Protein AF-A0A934GNH7-F1 (afdb_monomer_lite)

Structure (mmCIF, N/CA/C/O backbone):
data_AF-A0A934GNH7-F1
#
_entry.id   AF-A0A934GNH7-F1
#
loop_
_atom_site.group_PDB
_atom_site.id
_atom_site.type_symbol
_atom_site.label_atom_id
_atom_site.label_alt_id
_atom_site.label_comp_id
_atom_site.label_asym_id
_atom_site.label_entity_id
_atom_site.label_seq_id
_atom_site.pdbx_PDB_ins_code
_atom_site.Cartn_x
_atom_site.Cartn_y
_atom_site.Cartn_z
_atom_site.occupancy
_atom_site.B_iso_or_equiv
_atom_site.auth_seq_id
_atom_site.auth_comp_id
_atom_site.auth_asym_id
_atom_site.auth_atom_id
_atom_site.pdbx_PDB_model_num
ATOM 1 N N . MET A 1 1 ? -23.935 3.269 -16.992 1.00 74.44 1 MET A N 1
ATOM 2 C CA . MET A 1 1 ? -23.123 4.503 -17.140 1.00 74.44 1 MET A CA 1
ATOM 3 C C . MET A 1 1 ? -21.890 4.529 -16.221 1.00 74.44 1 MET A C 1
ATOM 5 O O . MET A 1 1 ? -20.791 4.665 -16.737 1.00 74.44 1 MET A O 1
ATOM 9 N N . ARG A 1 2 ? -22.013 4.337 -14.889 1.00 88.44 2 ARG A N 1
ATOM 10 C CA . ARG A 1 2 ? -20.858 4.361 -13.948 1.00 88.44 2 ARG A CA 1
ATOM 11 C C . ARG A 1 2 ? -19.742 3.362 -14.282 1.00 88.44 2 ARG A C 1
ATOM 13 O O . ARG A 1 2 ? -18.576 3.725 -14.191 1.00 88.44 2 ARG A O 1
ATOM 20 N N . ILE A 1 3 ? -20.096 2.145 -14.710 1.00 94.88 3 ILE A N 1
ATOM 21 C CA . ILE A 1 3 ? -19.107 1.124 -15.094 1.00 94.88 3 ILE A CA 1
ATOM 22 C C . ILE A 1 3 ? -18.313 1.544 -16.337 1.00 94.88 3 ILE A C 1
ATOM 24 O O . ILE A 1 3 ? -17.101 1.398 -16.360 1.00 94.88 3 ILE A O 1
ATOM 28 N N . VAL A 1 4 ? -18.982 2.142 -17.331 1.00 95.31 4 VAL A N 1
ATOM 29 C CA . VAL A 1 4 ? -18.355 2.603 -18.580 1.00 95.31 4 VAL A CA 1
ATOM 30 C C . VAL A 1 4 ? -17.364 3.727 -18.287 1.00 95.31 4 VAL A C 1
ATOM 32 O O . VAL A 1 4 ? -16.241 3.695 -18.771 1.00 95.31 4 VAL A O 1
ATOM 35 N N . ILE A 1 5 ? -17.741 4.677 -17.426 1.00 95.19 5 ILE A N 1
ATOM 36 C CA . ILE A 1 5 ? -16.854 5.767 -16.990 1.00 95.19 5 ILE A CA 1
ATOM 37 C C . ILE A 1 5 ? -15.650 5.221 -16.211 1.00 95.19 5 ILE A C 1
ATOM 39 O O . ILE A 1 5 ? -14.533 5.701 -16.387 1.00 95.19 5 ILE A O 1
ATOM 43 N N . TRP A 1 6 ? -15.853 4.221 -15.350 1.00 96.19 6 TRP A N 1
ATOM 44 C CA . TRP A 1 6 ? -14.760 3.602 -14.601 1.00 96.19 6 TRP A CA 1
ATOM 45 C C . TRP A 1 6 ? -13.800 2.830 -15.516 1.00 96.19 6 TRP A C 1
ATOM 47 O O . TRP A 1 6 ? -12.591 3.006 -15.393 1.00 96.19 6 TRP A O 1
ATOM 57 N N . LEU A 1 7 ? -14.325 2.065 -16.480 1.00 96.44 7 LEU A N 1
ATOM 58 C CA . LEU A 1 7 ? -13.524 1.379 -17.497 1.00 96.44 7 LEU A CA 1
ATOM 59 C C . LEU A 1 7 ? -12.739 2.368 -18.355 1.00 96.44 7 LEU A C 1
ATOM 61 O O . LEU A 1 7 ? -11.537 2.202 -18.499 1.00 96.44 7 LEU A O 1
ATOM 65 N N . LEU A 1 8 ? -13.375 3.436 -18.845 1.00 96.06 8 LEU A N 1
ATOM 66 C CA . LEU A 1 8 ? -12.692 4.475 -19.615 1.00 96.06 8 LEU A CA 1
ATOM 67 C C . LEU A 1 8 ? -11.547 5.110 -18.810 1.00 96.06 8 LEU A C 1
ATOM 69 O O . LEU A 1 8 ? -10.441 5.258 -19.325 1.00 96.06 8 LEU A O 1
ATOM 73 N N . ARG A 1 9 ? -11.782 5.436 -17.529 1.00 95.00 9 ARG A N 1
ATOM 74 C CA . ARG A 1 9 ? -10.735 5.945 -16.625 1.00 95.00 9 ARG A CA 1
ATOM 75 C C . ARG A 1 9 ? -9.597 4.942 -16.451 1.00 95.00 9 ARG A C 1
ATOM 77 O O . ARG A 1 9 ? -8.441 5.352 -16.476 1.00 95.00 9 ARG A O 1
ATOM 84 N N . ALA A 1 10 ? -9.911 3.657 -16.290 1.00 95.25 10 ALA A N 1
ATOM 85 C CA . ALA A 1 10 ? -8.912 2.601 -16.179 1.00 95.25 10 ALA A CA 1
ATOM 86 C C . ALA A 1 10 ? -8.099 2.458 -17.475 1.00 95.25 10 ALA A C 1
ATOM 88 O O . ALA A 1 10 ? -6.875 2.420 -17.412 1.00 95.25 10 ALA A O 1
ATOM 89 N N . THR A 1 11 ? -8.748 2.464 -18.644 1.00 97.31 11 THR A N 1
ATOM 90 C CA . THR A 1 11 ? -8.079 2.414 -19.950 1.00 97.31 11 THR A CA 1
ATOM 91 C C . THR A 1 11 ? -7.124 3.592 -20.125 1.00 97.31 11 THR A C 1
ATOM 93 O O . THR A 1 11 ? -5.949 3.375 -20.405 1.00 97.31 11 THR A O 1
ATOM 96 N N . ILE A 1 12 ? -7.588 4.825 -19.883 1.00 96.38 12 ILE A N 1
ATOM 97 C CA . ILE A 1 12 ? -6.746 6.029 -19.978 1.00 96.38 12 ILE A CA 1
ATOM 98 C C . ILE A 1 12 ? -5.560 5.938 -19.012 1.00 96.38 12 ILE A C 1
ATOM 100 O O . ILE A 1 12 ? -4.425 6.205 -19.404 1.00 96.38 12 ILE A O 1
ATOM 104 N N . PHE A 1 13 ? -5.801 5.529 -17.763 1.00 94.69 13 PHE A N 1
ATOM 105 C CA . PHE A 1 13 ? -4.743 5.363 -16.770 1.00 94.69 13 PHE A CA 1
ATOM 106 C C . PHE A 1 13 ? -3.696 4.342 -17.217 1.00 94.69 13 PHE A C 1
ATOM 108 O O . PHE A 1 13 ? -2.510 4.646 -17.174 1.00 94.69 13 PHE A O 1
ATOM 115 N N . VAL A 1 14 ? -4.116 3.162 -17.680 1.00 94.56 14 VAL A N 1
ATOM 116 C CA . VAL A 1 14 ? -3.203 2.108 -18.141 1.00 94.56 14 VAL A CA 1
ATOM 117 C C . VAL A 1 14 ? -2.378 2.585 -19.334 1.00 94.56 14 VAL A C 1
ATOM 119 O O . VAL A 1 14 ? -1.173 2.348 -19.360 1.00 94.56 14 VAL A O 1
ATOM 122 N N . THR A 1 15 ? -2.981 3.298 -20.289 1.00 96.31 15 THR A N 1
ATOM 123 C CA . THR A 1 15 ? -2.248 3.865 -21.427 1.00 96.31 15 THR A CA 1
ATOM 124 C C . THR A 1 15 ? -1.205 4.886 -20.972 1.00 96.31 15 THR A C 1
ATOM 126 O O . THR A 1 15 ? -0.038 4.767 -21.342 1.00 96.31 15 THR A O 1
ATOM 129 N N . LEU A 1 16 ? -1.587 5.860 -20.140 1.00 93.38 16 LEU A N 1
ATOM 130 C CA . LEU A 1 16 ? -0.667 6.891 -19.646 1.00 93.38 16 LEU A CA 1
ATOM 131 C C . LEU A 1 16 ? 0.430 6.308 -18.749 1.00 93.38 16 LEU A C 1
ATOM 133 O O . LEU A 1 16 ? 1.594 6.677 -18.879 1.00 93.38 16 LEU A O 1
ATOM 137 N N . PHE A 1 17 ? 0.081 5.372 -17.869 1.00 91.56 17 PHE A N 1
ATOM 138 C CA . PHE A 1 17 ? 1.036 4.684 -17.009 1.00 91.56 17 PHE A CA 1
ATOM 139 C C . PHE A 1 17 ? 1.998 3.823 -17.828 1.00 91.56 17 PHE A C 1
ATOM 141 O O . PHE A 1 17 ? 3.203 3.886 -17.617 1.00 91.56 17 PHE A O 1
ATOM 148 N N . GLY A 1 18 ? 1.497 3.076 -18.813 1.00 90.81 18 GLY A N 1
ATOM 149 C CA . GLY A 1 18 ? 2.328 2.309 -19.737 1.00 90.81 18 GLY A CA 1
ATOM 150 C C . GLY A 1 18 ? 3.289 3.197 -20.530 1.00 90.81 18 GLY A C 1
ATOM 151 O O . GLY A 1 18 ? 4.455 2.841 -20.699 1.00 90.81 18 GLY A O 1
ATOM 152 N N . LEU A 1 19 ? 2.842 4.384 -20.955 1.00 91.44 19 LEU A N 1
ATOM 153 C CA . LEU A 1 19 ? 3.721 5.393 -21.545 1.00 91.44 19 LEU A CA 1
ATOM 154 C C . LEU A 1 19 ? 4.764 5.882 -20.541 1.00 91.44 19 LEU A C 1
ATOM 156 O O . LEU A 1 19 ? 5.935 5.937 -20.898 1.00 91.44 19 LEU A O 1
ATOM 160 N N . ALA A 1 20 ? 4.388 6.179 -19.298 1.00 90.50 20 ALA A N 1
ATOM 161 C CA . ALA A 1 20 ? 5.345 6.569 -18.268 1.00 90.50 20 ALA A CA 1
ATOM 162 C C . ALA A 1 20 ? 6.396 5.474 -18.041 1.00 90.50 20 ALA A C 1
ATOM 164 O O . ALA A 1 20 ? 7.583 5.775 -18.038 1.00 90.50 20 ALA A O 1
ATOM 165 N N . VAL A 1 21 ? 5.986 4.208 -17.938 1.00 89.81 21 VAL A N 1
ATOM 166 C CA . VAL A 1 21 ? 6.872 3.040 -17.804 1.00 89.81 21 VAL A CA 1
ATOM 167 C C . VAL A 1 21 ? 7.830 2.943 -18.993 1.00 89.81 21 VAL A C 1
ATOM 169 O O . VAL A 1 21 ? 9.031 2.804 -18.783 1.00 89.81 21 VAL A O 1
ATOM 172 N N . LYS A 1 22 ? 7.331 3.066 -20.230 1.00 87.94 22 LYS A N 1
ATOM 173 C CA . LYS A 1 22 ? 8.161 2.997 -21.445 1.00 87.94 22 LYS A CA 1
ATOM 174 C C . LYS A 1 22 ? 9.099 4.191 -21.637 1.00 87.94 22 LYS A C 1
ATOM 176 O O . LYS A 1 22 ? 10.153 4.022 -22.236 1.00 87.94 22 LYS A O 1
ATOM 181 N N . ASN A 1 23 ? 8.704 5.380 -21.187 1.00 87.25 23 ASN A N 1
ATOM 182 C CA . ASN A 1 23 ? 9.472 6.619 -21.356 1.00 87.25 23 ASN A CA 1
ATOM 183 C C . ASN A 1 23 ? 10.326 6.966 -20.124 1.00 87.25 23 ASN A C 1
ATOM 185 O O . ASN A 1 23 ? 11.060 7.950 -20.143 1.00 87.25 23 ASN A O 1
ATOM 189 N N . SER A 1 24 ? 10.235 6.190 -19.044 1.00 88.31 24 SER A N 1
ATOM 190 C CA . SER A 1 24 ? 11.089 6.367 -17.870 1.00 88.31 24 SER A CA 1
ATOM 191 C C . SER A 1 24 ? 12.445 5.724 -18.114 1.00 88.31 24 SER A C 1
ATOM 193 O O . SER A 1 24 ? 12.523 4.605 -18.622 1.00 88.31 24 SER A O 1
ATOM 195 N N . ALA A 1 25 ? 13.509 6.387 -17.663 1.00 83.94 25 ALA A N 1
ATOM 196 C CA . ALA A 1 25 ? 14.805 5.738 -17.564 1.00 83.94 25 ALA A CA 1
ATOM 197 C C . ALA A 1 25 ? 14.705 4.534 -16.599 1.00 83.94 25 ALA A C 1
ATOM 199 O O . ALA A 1 25 ? 14.130 4.674 -15.508 1.00 83.94 25 ALA A O 1
ATOM 200 N N . PRO A 1 26 ? 15.218 3.354 -16.983 1.00 86.94 26 PRO A N 1
ATOM 201 C CA . PRO A 1 26 ? 15.336 2.230 -16.066 1.00 86.94 26 PRO A CA 1
ATOM 202 C C . PRO A 1 26 ? 16.314 2.590 -14.942 1.00 86.94 26 PRO A C 1
ATOM 204 O O . PRO A 1 26 ? 17.358 3.193 -15.188 1.00 86.94 26 PRO A O 1
ATOM 207 N N . VAL A 1 27 ? 15.960 2.241 -13.705 1.00 87.38 27 VAL A N 1
ATOM 208 C CA . VAL A 1 27 ? 16.789 2.462 -12.514 1.00 87.38 27 VAL A CA 1
ATOM 209 C C . VAL A 1 27 ? 17.100 1.114 -11.875 1.00 87.38 27 VAL A C 1
ATOM 211 O O . VAL A 1 27 ? 16.222 0.255 -11.770 1.00 87.38 27 VAL A O 1
ATOM 214 N N . ASP A 1 28 ? 18.346 0.940 -11.434 1.00 88.50 28 ASP A N 1
ATOM 215 C CA . ASP A 1 28 ? 18.758 -0.221 -10.649 1.00 88.50 28 ASP A CA 1
ATOM 216 C C . ASP A 1 28 ? 18.227 -0.097 -9.216 1.00 88.50 28 ASP A C 1
ATOM 218 O O . ASP A 1 28 ? 18.718 0.693 -8.404 1.00 88.50 28 ASP A O 1
ATOM 222 N N . VAL A 1 29 ? 17.228 -0.909 -8.881 1.00 87.88 29 VAL A N 1
ATOM 223 C CA . VAL A 1 29 ? 16.743 -1.059 -7.510 1.00 87.88 29 VAL A CA 1
ATOM 224 C C . VAL A 1 29 ? 17.654 -2.050 -6.797 1.00 87.88 29 VAL A C 1
ATOM 226 O O . VAL A 1 29 ? 17.528 -3.262 -6.971 1.00 87.88 29 VAL A O 1
ATOM 229 N N . ARG A 1 30 ? 18.593 -1.526 -6.007 1.00 86.69 30 ARG A N 1
ATOM 230 C CA . ARG A 1 30 ? 19.494 -2.323 -5.167 1.00 86.69 30 ARG A CA 1
ATOM 231 C C . ARG A 1 30 ? 18.789 -2.717 -3.875 1.00 86.69 30 ARG A C 1
ATOM 233 O O . ARG A 1 30 ? 18.501 -1.866 -3.035 1.00 86.69 30 ARG A O 1
ATOM 240 N N . LEU A 1 31 ? 18.503 -4.001 -3.730 1.00 84.94 31 LEU A N 1
ATOM 241 C CA . LEU A 1 31 ? 17.934 -4.578 -2.519 1.00 84.94 31 LEU A CA 1
ATOM 242 C C . LEU A 1 31 ? 19.048 -5.024 -1.563 1.00 84.94 31 LEU A C 1
ATOM 244 O O . LEU A 1 31 ? 20.205 -5.170 -1.946 1.00 84.94 31 LEU A O 1
ATOM 248 N N . TYR A 1 32 ? 18.679 -5.278 -0.309 1.00 80.56 32 TYR A N 1
ATOM 249 C CA . TYR A 1 32 ? 19.598 -5.610 0.787 1.00 80.56 32 TYR A CA 1
ATOM 250 C C . TYR A 1 32 ? 20.414 -6.913 0.610 1.00 80.56 32 TYR A C 1
ATOM 252 O O . TYR A 1 32 ? 21.264 -7.197 1.442 1.00 80.56 32 TYR A O 1
ATOM 260 N N . LEU A 1 33 ? 20.164 -7.708 -0.437 1.00 82.19 33 LEU A N 1
ATOM 261 C CA . LEU A 1 33 ? 20.789 -9.018 -0.696 1.00 82.19 33 LEU A CA 1
ATOM 262 C C . LEU A 1 33 ? 21.719 -9.005 -1.926 1.00 82.19 33 LEU A C 1
ATOM 264 O O . LEU A 1 33 ? 21.763 -9.987 -2.660 1.00 82.19 33 LEU A O 1
ATOM 268 N N . ASP A 1 34 ? 22.346 -7.866 -2.237 1.00 79.25 34 ASP A N 1
ATOM 269 C CA 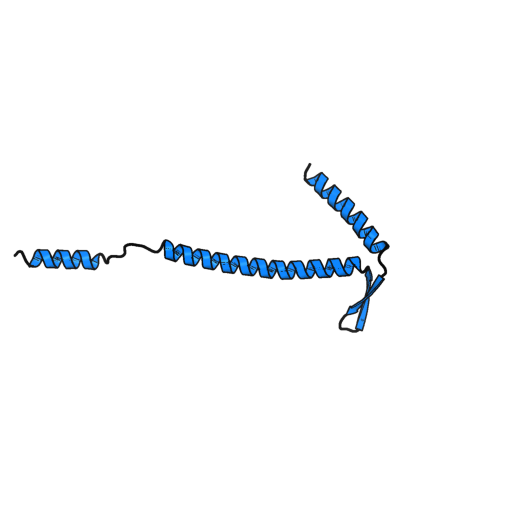. ASP A 1 34 ? 23.106 -7.632 -3.486 1.00 79.25 34 ASP A CA 1
ATOM 270 C C . ASP A 1 34 ? 22.297 -7.859 -4.784 1.00 79.25 34 ASP A C 1
ATOM 272 O O . ASP A 1 34 ? 22.825 -7.821 -5.896 1.00 79.25 34 ASP A O 1
ATOM 276 N N . ALA A 1 35 ? 20.979 -8.037 -4.665 1.00 82.31 35 ALA A N 1
ATOM 277 C CA . ALA A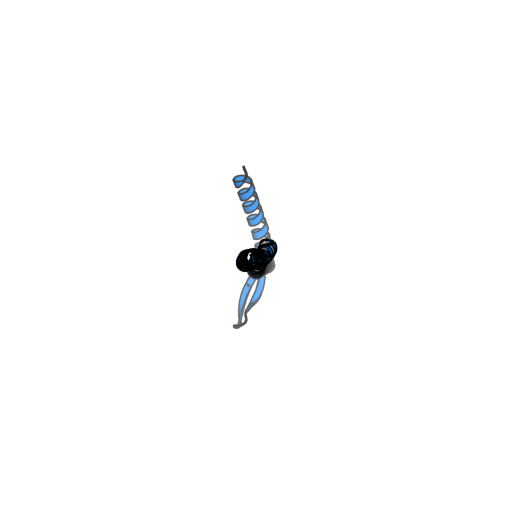 1 35 ? 20.070 -8.172 -5.788 1.00 82.31 35 ALA A CA 1
ATOM 278 C C . ALA A 1 35 ? 19.767 -6.787 -6.372 1.00 82.31 35 ALA A C 1
ATOM 280 O O . ALA A 1 35 ? 19.153 -5.944 -5.714 1.00 82.31 35 ALA A O 1
ATOM 281 N N . ALA A 1 36 ? 20.181 -6.562 -7.618 1.00 85.44 36 ALA A N 1
ATOM 282 C CA . ALA A 1 36 ? 19.810 -5.389 -8.397 1.00 85.44 36 ALA A CA 1
ATOM 283 C C . ALA A 1 36 ? 18.707 -5.771 -9.386 1.00 85.44 36 ALA A C 1
ATOM 285 O O . ALA A 1 36 ? 18.900 -6.650 -10.228 1.00 85.44 36 ALA A O 1
ATOM 286 N N . TRP A 1 37 ? 17.548 -5.120 -9.283 1.00 86.25 37 TRP A N 1
ATOM 287 C CA . TRP A 1 37 ? 16.473 -5.290 -10.255 1.00 86.25 37 TRP A CA 1
ATOM 288 C C . TRP A 1 37 ? 16.258 -4.007 -11.050 1.00 86.25 37 TRP A C 1
ATOM 290 O O . TRP A 1 37 ? 16.035 -2.942 -10.478 1.00 86.25 37 TRP A O 1
ATOM 300 N N . GLN A 1 38 ? 16.314 -4.116 -12.376 1.00 88.75 38 GLN A N 1
ATOM 301 C CA . GLN A 1 38 ? 16.029 -3.000 -13.269 1.00 88.75 38 GLN A CA 1
ATOM 302 C C . GLN A 1 38 ? 14.525 -2.825 -13.412 1.00 88.75 38 GLN A C 1
ATOM 304 O O . GLN A 1 38 ? 13.834 -3.672 -13.982 1.00 88.75 38 GLN A O 1
ATOM 309 N N . ALA A 1 39 ? 14.028 -1.699 -12.910 1.00 88.94 39 ALA A N 1
ATOM 310 C CA . ALA A 1 39 ? 12.631 -1.324 -13.027 1.00 88.94 39 ALA A CA 1
ATOM 311 C C . ALA A 1 39 ? 12.504 0.158 -13.418 1.00 88.94 39 ALA A C 1
ATOM 313 O O . ALA A 1 39 ? 13.326 0.986 -13.015 1.00 88.94 39 ALA A O 1
ATOM 314 N N . PRO A 1 40 ? 11.469 0.534 -14.187 1.00 90.50 40 PRO A N 1
ATOM 315 C CA . PRO A 1 40 ? 11.172 1.935 -14.460 1.00 90.50 40 PRO A CA 1
ATOM 316 C C . PRO A 1 40 ? 10.881 2.691 -13.161 1.00 90.50 40 PRO A C 1
ATOM 318 O O . PRO A 1 40 ? 10.083 2.232 -12.342 1.00 90.50 40 PRO A O 1
ATOM 321 N N . LEU A 1 41 ? 11.481 3.873 -12.986 1.00 90.31 41 LEU A N 1
ATOM 322 C CA . LEU A 1 41 ? 11.348 4.670 -11.757 1.00 90.31 41 LEU A CA 1
ATOM 323 C C . LEU A 1 41 ? 9.881 4.927 -11.363 1.00 90.31 41 LEU A C 1
ATOM 325 O O . LEU A 1 41 ? 9.517 4.857 -10.190 1.00 90.31 41 LEU A O 1
ATOM 329 N N . SER A 1 42 ? 9.023 5.170 -12.354 1.00 90.31 42 SER A N 1
ATOM 330 C CA . SER A 1 42 ? 7.579 5.353 -12.167 1.00 90.31 42 SER A CA 1
ATOM 331 C C . SER A 1 42 ? 6.900 4.159 -11.482 1.00 90.31 42 SER A C 1
ATOM 333 O O . SER A 1 42 ? 6.057 4.356 -10.605 1.00 90.31 42 SER A O 1
ATOM 335 N N . LEU A 1 43 ? 7.292 2.928 -11.824 1.00 89.50 43 LEU A N 1
ATOM 336 C CA . LEU A 1 43 ? 6.775 1.708 -11.200 1.00 89.50 43 LEU A CA 1
ATOM 337 C C . LEU A 1 43 ? 7.233 1.591 -9.742 1.00 89.50 43 LEU A C 1
ATOM 339 O O . LEU A 1 43 ? 6.430 1.257 -8.872 1.00 8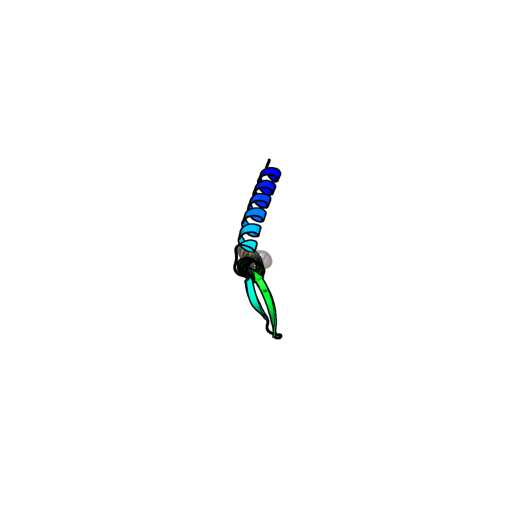9.50 43 LEU A O 1
ATOM 343 N N . VAL A 1 44 ? 8.500 1.910 -9.471 1.00 90.31 44 VAL A N 1
ATOM 344 C CA . VAL A 1 44 ? 9.086 1.860 -8.121 1.00 90.31 44 VAL A CA 1
ATOM 345 C C . VAL A 1 44 ? 8.378 2.837 -7.180 1.00 90.31 44 VAL A C 1
ATOM 347 O O . VAL A 1 44 ? 8.002 2.466 -6.065 1.00 90.31 44 VAL A O 1
ATOM 350 N N . ILE A 1 45 ? 8.135 4.067 -7.643 1.00 91.31 45 ILE A N 1
ATOM 351 C CA . ILE A 1 45 ? 7.406 5.092 -6.884 1.00 91.31 45 ILE A CA 1
ATOM 352 C C . ILE A 1 45 ? 5.974 4.632 -6.606 1.00 91.31 45 ILE A C 1
ATOM 354 O O . ILE A 1 45 ? 5.520 4.705 -5.463 1.00 91.31 45 ILE A O 1
ATOM 358 N N . LEU A 1 46 ? 5.274 4.121 -7.624 1.00 92.56 46 LEU A N 1
ATOM 359 C CA . LEU A 1 46 ? 3.900 3.647 -7.469 1.00 92.56 46 LEU A CA 1
ATOM 360 C C . LEU A 1 46 ? 3.810 2.499 -6.453 1.00 92.56 46 LEU A C 1
ATOM 362 O O . LEU A 1 46 ? 2.943 2.525 -5.580 1.00 92.56 46 LEU A O 1
ATOM 366 N N . ALA A 1 47 ? 4.716 1.523 -6.536 1.00 92.31 47 ALA A N 1
ATOM 367 C CA . ALA A 1 47 ? 4.763 0.390 -5.616 1.00 92.31 47 ALA A CA 1
ATOM 368 C C . ALA A 1 47 ? 5.048 0.838 -4.173 1.00 92.31 47 ALA A C 1
ATOM 370 O O . ALA A 1 47 ? 4.348 0.426 -3.247 1.00 92.31 47 ALA A O 1
ATOM 371 N N . SER A 1 48 ? 6.020 1.734 -3.988 1.00 93.44 48 SER A N 1
ATOM 372 C CA . SER A 1 48 ? 6.383 2.279 -2.674 1.00 93.44 48 SER A CA 1
ATOM 373 C C . SER A 1 48 ? 5.231 3.071 -2.054 1.00 93.44 48 SER A C 1
ATOM 375 O O . SER A 1 48 ? 4.911 2.901 -0.878 1.00 93.44 48 SER A O 1
ATOM 377 N N . PHE A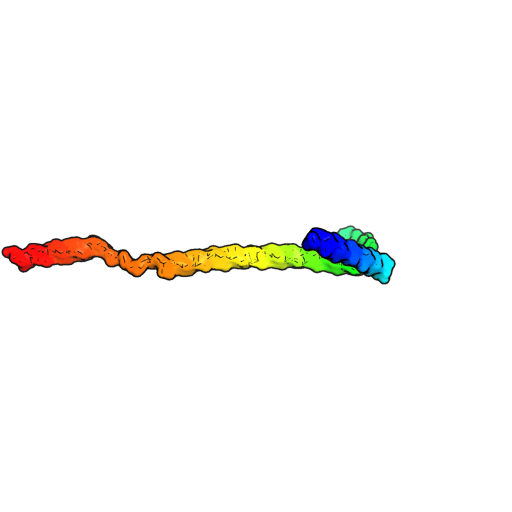 1 49 ? 4.554 3.894 -2.858 1.00 95.69 49 PHE A N 1
ATOM 378 C CA . PHE A 1 49 ? 3.389 4.656 -2.423 1.00 95.69 49 PHE A CA 1
ATOM 379 C C . PHE A 1 49 ? 2.205 3.753 -2.063 1.00 95.69 49 PHE A C 1
ATOM 381 O O . PHE A 1 49 ? 1.565 3.963 -1.031 1.00 95.69 49 PHE A O 1
ATOM 388 N N . ALA A 1 50 ? 1.921 2.730 -2.873 1.00 96.75 50 ALA A N 1
ATOM 389 C CA . ALA A 1 50 ? 0.868 1.763 -2.585 1.00 96.75 50 ALA A CA 1
ATOM 390 C C . ALA A 1 50 ? 1.148 1.008 -1.276 1.00 96.75 50 ALA A C 1
ATOM 392 O O . ALA A 1 50 ? 0.269 0.930 -0.417 1.00 96.75 50 ALA A O 1
ATOM 393 N N . ALA A 1 51 ? 2.381 0.530 -1.079 1.00 96.62 51 ALA A N 1
ATOM 394 C CA . ALA A 1 51 ? 2.796 -0.129 0.157 1.00 96.62 51 ALA A CA 1
ATOM 395 C C . ALA A 1 51 ? 2.666 0.804 1.374 1.00 96.62 51 ALA 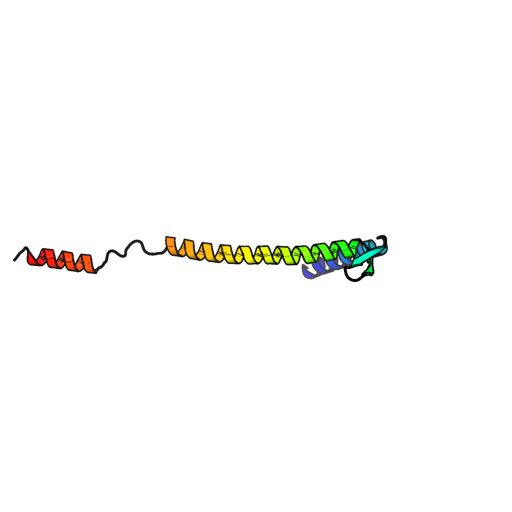A C 1
ATOM 397 O O . ALA A 1 51 ? 2.038 0.438 2.370 1.00 96.62 51 ALA A O 1
ATOM 398 N N . GLY A 1 52 ? 3.176 2.036 1.275 1.00 95.75 52 GLY A N 1
ATOM 399 C CA . GLY A 1 52 ? 3.054 3.042 2.332 1.00 95.75 52 GLY A CA 1
ATOM 400 C C . GLY A 1 52 ? 1.599 3.398 2.650 1.00 95.75 52 GLY A C 1
ATOM 401 O O . GLY A 1 52 ? 1.232 3.507 3.818 1.00 95.75 52 GLY A O 1
ATOM 402 N N . THR A 1 53 ? 0.742 3.496 1.630 1.00 97.25 53 THR A N 1
ATOM 403 C CA . THR A 1 53 ? -0.695 3.756 1.795 1.00 97.25 53 THR A CA 1
ATOM 404 C C . THR A 1 53 ? -1.386 2.609 2.520 1.00 97.25 53 THR A C 1
ATOM 406 O O . THR A 1 53 ? -2.180 2.865 3.417 1.00 97.25 53 THR A O 1
ATOM 409 N N . LEU A 1 54 ? -1.075 1.351 2.196 1.00 97.69 54 LEU A N 1
ATOM 410 C CA . LEU A 1 54 ? -1.639 0.190 2.894 1.00 97.69 54 LEU A CA 1
ATOM 411 C C . LEU A 1 54 ? -1.237 0.165 4.374 1.00 97.69 54 LEU A C 1
ATOM 413 O O . LEU A 1 54 ? -2.086 -0.042 5.247 1.00 97.69 54 LEU A O 1
ATOM 417 N N . ILE A 1 55 ? 0.037 0.436 4.667 1.00 97.50 55 ILE A N 1
ATOM 418 C CA . ILE A 1 55 ? 0.543 0.528 6.043 1.00 97.50 55 ILE A CA 1
ATOM 419 C C . ILE A 1 55 ? -0.153 1.678 6.785 1.00 97.50 55 ILE A C 1
ATOM 421 O O . ILE A 1 55 ? -0.698 1.478 7.874 1.00 97.50 55 ILE A O 1
ATOM 425 N N . GLY A 1 56 ? -0.212 2.864 6.173 1.00 96.00 56 GLY A N 1
ATOM 426 C CA . GLY A 1 56 ? -0.882 4.035 6.733 1.00 96.00 56 GLY A CA 1
ATOM 427 C C . GLY A 1 56 ? -2.369 3.786 6.990 1.00 96.00 56 GLY A C 1
ATOM 428 O O . GLY A 1 56 ? -2.851 4.020 8.098 1.00 96.00 56 GLY A O 1
ATOM 429 N N . MET A 1 57 ? -3.089 3.235 6.010 1.00 97.38 57 MET A N 1
ATOM 430 C CA . MET A 1 57 ? -4.509 2.887 6.113 1.00 97.38 57 MET A CA 1
ATOM 431 C C . MET A 1 57 ? -4.756 1.914 7.269 1.00 97.38 57 MET A C 1
ATOM 433 O O . MET A 1 57 ? -5.718 2.078 8.015 1.00 97.38 57 MET A O 1
ATOM 437 N N . THR A 1 58 ? -3.863 0.942 7.470 1.00 96.44 58 THR A N 1
ATOM 438 C CA . THR A 1 58 ? -3.951 -0.003 8.592 1.00 96.44 58 THR A CA 1
ATOM 439 C C . THR A 1 58 ? -3.828 0.719 9.937 1.00 96.44 58 THR A C 1
ATOM 441 O O . THR A 1 58 ? -4.628 0.474 10.843 1.00 96.44 58 THR A O 1
ATOM 444 N N . ALA A 1 59 ? -2.897 1.670 10.063 1.00 94.44 59 ALA A N 1
ATOM 445 C CA . ALA A 1 59 ? -2.753 2.493 11.265 1.00 94.44 59 ALA A CA 1
ATOM 446 C C . ALA A 1 59 ? -3.976 3.403 11.513 1.00 94.44 59 ALA A C 1
ATOM 448 O O . ALA A 1 59 ? -4.453 3.520 12.648 1.00 94.44 59 ALA A O 1
ATOM 449 N N . LEU A 1 60 ? -4.530 3.995 10.450 1.00 96.25 60 LEU A N 1
ATOM 450 C CA . LEU A 1 60 ? -5.763 4.787 10.486 1.00 96.25 60 LEU A CA 1
ATOM 451 C C . LEU A 1 60 ? -6.955 3.941 10.958 1.00 96.25 60 LEU A C 1
ATOM 453 O O . LEU A 1 60 ? -7.653 4.328 11.896 1.00 96.25 60 LEU A O 1
ATOM 457 N N . VAL A 1 61 ? -7.158 2.757 10.375 1.00 96.12 61 VAL A N 1
ATOM 458 C CA . VAL A 1 61 ? -8.233 1.828 10.763 1.00 96.12 61 VAL A CA 1
ATOM 459 C C . VAL A 1 61 ? -8.079 1.390 12.220 1.00 96.12 61 VAL A C 1
ATOM 461 O O . VAL A 1 61 ? -9.051 1.440 12.977 1.00 96.12 61 VAL A O 1
ATOM 464 N N . ALA A 1 62 ? -6.867 1.032 12.654 1.00 92.69 62 ALA A N 1
ATOM 465 C CA . ALA A 1 62 ? -6.602 0.671 14.046 1.00 92.69 62 ALA A CA 1
ATOM 466 C C . ALA A 1 62 ? -6.949 1.817 15.018 1.00 92.69 62 ALA A C 1
ATOM 468 O O . ALA A 1 62 ? -7.545 1.584 16.075 1.00 92.69 62 ALA A O 1
ATOM 469 N N . THR A 1 63 ? -6.633 3.058 14.643 1.00 92.75 63 THR A N 1
ATOM 470 C CA . THR A 1 63 ? -6.960 4.257 15.430 1.00 92.75 63 THR A CA 1
ATOM 471 C C . THR A 1 63 ? -8.468 4.489 15.499 1.00 92.75 63 THR A C 1
ATOM 473 O O . THR A 1 63 ? -9.005 4.694 16.589 1.00 92.75 63 THR A O 1
ATOM 476 N N . LEU A 1 64 ? -9.177 4.365 14.373 1.00 94.38 64 LEU A N 1
ATOM 477 C CA . LEU A 1 64 ? -10.636 4.492 14.325 1.00 94.38 64 LEU A CA 1
ATOM 478 C C . LEU A 1 64 ? -11.335 3.444 15.202 1.00 94.38 64 LEU A C 1
ATOM 480 O O . LEU A 1 64 ? -12.324 3.759 15.863 1.00 94.38 64 LEU A O 1
ATOM 484 N N . ILE A 1 65 ? -10.823 2.209 15.257 1.00 93.75 65 ILE A N 1
ATOM 485 C CA . ILE A 1 65 ? -11.369 1.162 16.135 1.00 93.75 65 ILE A CA 1
ATOM 486 C C . ILE A 1 65 ? -11.190 1.543 17.610 1.00 93.75 65 ILE A C 1
ATOM 488 O O . ILE A 1 65 ? -12.144 1.438 18.385 1.00 93.75 65 ILE A O 1
ATOM 492 N N . LYS A 1 66 ? -10.001 2.016 18.011 1.00 90.81 66 LYS A N 1
ATOM 493 C CA . LYS A 1 66 ? -9.743 2.471 19.390 1.00 90.81 66 LYS A CA 1
ATOM 494 C C . LYS A 1 66 ? -10.664 3.629 19.780 1.00 90.81 66 LYS A C 1
ATOM 496 O O . LYS A 1 66 ? -11.333 3.549 20.809 1.00 90.81 66 LYS A O 1
ATOM 501 N N . GLN A 1 67 ? -10.783 4.632 18.910 1.00 91.19 67 GLN A N 1
ATOM 502 C CA . GLN A 1 67 ? -11.668 5.780 19.117 1.00 91.19 67 GLN A CA 1
ATOM 503 C C . GLN A 1 67 ? -13.135 5.355 19.257 1.00 91.19 67 GLN A C 1
ATOM 505 O O . GLN A 1 67 ? -13.828 5.805 20.167 1.00 91.19 67 GLN A O 1
ATOM 510 N N . ARG A 1 68 ? -13.619 4.433 18.412 1.00 88.44 68 ARG A N 1
ATOM 511 C CA . ARG A 1 68 ? -14.991 3.906 18.513 1.00 88.44 68 ARG A CA 1
ATOM 512 C C . ARG A 1 68 ? -15.261 3.227 19.859 1.00 88.44 68 ARG A C 1
ATOM 514 O O . ARG A 1 68 ? -16.353 3.394 20.402 1.00 88.44 68 ARG A O 1
ATOM 521 N N . ARG A 1 69 ? -14.284 2.499 20.413 1.00 85.12 69 ARG A N 1
ATOM 522 C CA . ARG A 1 69 ? -14.406 1.855 21.736 1.00 85.12 69 ARG A CA 1
ATOM 523 C C . ARG A 1 69 ? -14.465 2.880 22.865 1.00 85.12 69 ARG A C 1
ATOM 525 O O . ARG A 1 69 ? -15.299 2.739 23.759 1.00 85.12 69 ARG A O 1
ATOM 532 N N . GLU A 1 70 ? -13.635 3.919 22.812 1.00 88.94 70 GLU A N 1
ATOM 533 C CA . GLU A 1 70 ? -13.697 5.021 23.777 1.00 88.94 70 GLU A CA 1
ATOM 534 C C . GLU A 1 70 ? -15.036 5.747 23.715 1.00 88.94 70 GLU A C 1
ATOM 536 O O . GLU A 1 70 ? -15.686 5.888 24.747 1.00 88.94 70 GLU A O 1
ATOM 541 N N . ILE A 1 71 ? -15.513 6.107 22.520 1.00 87.75 71 ILE A N 1
ATOM 542 C CA . ILE A 1 71 ? -16.820 6.757 22.348 1.00 87.75 71 ILE A CA 1
ATOM 543 C C . ILE A 1 71 ? -17.943 5.905 22.960 1.00 87.75 71 ILE A C 1
ATOM 545 O O . ILE A 1 71 ? -18.821 6.449 23.628 1.00 87.75 71 ILE A O 1
ATOM 549 N N . GLY A 1 72 ? -17.911 4.579 22.788 1.00 84.69 72 GLY A N 1
ATOM 550 C CA . GLY A 1 72 ? -18.870 3.669 23.423 1.00 84.69 72 GLY A CA 1
ATOM 551 C C . GLY A 1 72 ? -18.816 3.708 24.955 1.00 84.69 72 GLY A C 1
ATOM 552 O O . GLY A 1 72 ? -19.858 3.796 25.606 1.00 84.69 72 GLY A O 1
ATOM 553 N N . ARG A 1 73 ? -17.611 3.721 25.539 1.00 80.12 73 ARG A N 1
ATOM 554 C CA . ARG A 1 73 ? -17.419 3.812 26.995 1.00 80.12 73 ARG A CA 1
ATOM 555 C C . ARG A 1 73 ? -17.877 5.160 27.557 1.00 80.12 73 ARG A C 1
ATOM 557 O O . ARG A 1 73 ? -18.578 5.176 28.565 1.00 80.12 73 ARG A O 1
ATOM 564 N N . LEU A 1 74 ? -17.526 6.269 26.900 1.00 80.19 74 LEU A N 1
ATOM 565 C CA . LEU A 1 74 ? -17.970 7.608 27.302 1.00 80.19 74 LEU A CA 1
ATOM 566 C C . LEU A 1 74 ? -19.499 7.734 27.205 1.00 80.19 74 LEU A C 1
ATOM 568 O O . LEU A 1 74 ? -20.135 8.232 28.131 1.00 80.19 74 LEU A O 1
ATOM 572 N N . ARG A 1 75 ? -20.117 7.213 26.136 1.00 77.62 75 ARG A N 1
ATOM 573 C CA . ARG A 1 75 ? -21.584 7.178 26.003 1.00 77.62 75 ARG A CA 1
ATOM 574 C C . ARG A 1 75 ? -22.252 6.357 27.108 1.00 77.62 75 ARG A C 1
ATOM 576 O O . ARG A 1 75 ? -23.301 6.774 27.593 1.00 77.62 75 ARG A O 1
ATOM 583 N N . GLY A 1 76 ? -21.645 5.245 27.523 1.00 74.00 76 GLY A N 1
ATOM 584 C CA . GLY A 1 76 ? -22.120 4.425 28.641 1.00 74.00 76 GLY A CA 1
ATOM 585 C C . GLY A 1 76 ? -22.062 5.135 29.997 1.00 74.00 76 GLY A C 1
ATOM 586 O O . GLY A 1 76 ? -22.949 4.925 30.814 1.00 74.00 76 GLY A O 1
ATOM 587 N N . GLN A 1 77 ? -21.085 6.020 30.224 1.00 72.12 77 GLN A N 1
ATOM 588 C CA . GLN A 1 77 ? -21.019 6.848 31.440 1.00 72.12 77 GLN A CA 1
ATOM 589 C C . GLN A 1 77 ? -22.079 7.954 31.444 1.00 72.12 77 GLN A C 1
ATOM 591 O O . GLN A 1 77 ? -22.689 8.205 32.475 1.00 72.12 77 GLN A O 1
ATOM 596 N N . ILE A 1 78 ? -22.355 8.562 30.286 1.00 74.88 78 ILE A N 1
ATOM 597 C CA . ILE A 1 78 ? -23.419 9.572 30.156 1.00 74.88 78 ILE A CA 1
ATOM 598 C C . ILE A 1 78 ? -24.812 8.946 30.362 1.00 74.88 78 ILE A C 1
ATOM 600 O O . ILE A 1 78 ? -25.683 9.575 30.954 1.00 74.88 78 ILE A O 1
ATOM 604 N N . HIS A 1 79 ? -25.027 7.702 29.911 1.00 66.25 79 HIS A N 1
ATOM 605 C CA . HIS A 1 79 ? -26.312 6.993 30.053 1.00 66.25 79 HIS A CA 1
ATOM 606 C C . HIS A 1 79 ? -26.396 6.103 31.309 1.00 66.25 79 HIS A C 1
ATOM 608 O O . HIS A 1 79 ? -27.447 5.530 31.600 1.00 66.25 79 HIS A O 1
ATOM 614 N N . GLY A 1 80 ? -25.310 5.994 32.078 1.00 57.12 80 GLY A N 1
ATOM 615 C CA . GLY A 1 80 ? -25.224 5.263 33.338 1.00 57.12 80 GLY A CA 1
ATOM 616 C C . GLY A 1 80 ? -25.911 6.002 34.487 1.00 57.12 80 GLY A C 1
ATOM 617 O O . GLY A 1 80 ? -25.250 6.547 35.358 1.00 57.12 80 GLY A O 1
ATOM 618 N N . LYS A 1 81 ? -27.247 5.967 34.480 1.00 55.69 81 LYS A N 1
ATOM 619 C CA . LYS A 1 81 ? -28.166 6.042 35.632 1.00 55.69 81 LYS A CA 1
ATOM 620 C C . LYS A 1 81 ? -28.023 7.244 36.598 1.00 55.69 81 LYS A C 1
ATOM 622 O O . LYS A 1 81 ? -27.480 7.095 37.694 1.00 55.69 81 LYS A O 1
ATOM 627 N N . PRO A 1 82 ? -28.686 8.384 36.317 1.00 52.44 82 PRO A N 1
ATOM 628 C CA . PRO A 1 82 ? -29.128 9.284 37.375 1.00 52.44 82 PRO A CA 1
ATOM 629 C C . PRO A 1 82 ? -30.313 8.620 38.093 1.00 52.44 82 PRO A C 1
ATOM 631 O O . PRO A 1 82 ? -31.438 8.643 37.606 1.00 52.44 82 PRO A O 1
ATOM 634 N N . GLY A 1 83 ? -30.066 7.963 39.227 1.00 59.72 83 GLY A N 1
ATOM 635 C CA . GLY A 1 83 ? -31.150 7.426 40.060 1.00 59.72 83 GLY A CA 1
ATOM 636 C C . GLY A 1 83 ? -30.989 5.968 40.466 1.00 59.72 83 GLY A C 1
ATOM 637 O O . GLY A 1 83 ? -31.879 5.148 40.269 1.00 59.72 83 GLY A O 1
ATOM 638 N N . SER A 1 84 ? -29.872 5.625 41.088 1.00 57.16 84 SER A N 1
ATOM 639 C CA . SER A 1 84 ? -29.888 4.609 42.141 1.00 57.16 84 SER A CA 1
ATOM 640 C C . SER A 1 84 ? -29.802 5.324 43.484 1.00 57.16 84 SER A C 1
ATOM 642 O O . SER A 1 84 ? -28.789 5.248 44.169 1.00 57.16 84 SER A O 1
ATOM 644 N N . ARG A 1 85 ? -30.875 6.040 43.860 1.00 61.50 85 ARG A N 1
ATOM 645 C CA . ARG A 1 85 ? -31.182 6.164 45.290 1.00 61.50 85 ARG A CA 1
ATOM 646 C C . ARG A 1 85 ? -31.499 4.741 45.748 1.00 61.50 85 ARG A C 1
ATOM 648 O O . ARG A 1 85 ? -32.384 4.134 45.139 1.00 61.50 85 ARG A O 1
ATOM 655 N N . PRO A 1 86 ? -30.764 4.170 46.711 1.00 62.22 86 PRO A N 1
ATOM 656 C CA . PRO A 1 86 ? -31.039 2.823 47.174 1.00 62.22 86 PRO A CA 1
ATOM 657 C C . PRO A 1 86 ? -32.484 2.797 47.674 1.00 62.22 86 PRO A C 1
ATOM 659 O O . PRO A 1 86 ? -32.829 3.508 48.613 1.00 62.22 86 PRO A O 1
ATOM 662 N N . SER A 1 87 ? -33.351 2.015 47.034 1.00 62.28 87 SER A N 1
ATOM 663 C CA . SER A 1 87 ? -34.721 1.778 47.504 1.00 62.28 87 SER A CA 1
ATOM 664 C C . SER A 1 87 ? -34.742 1.201 48.923 1.00 62.28 87 SER A C 1
ATOM 666 O O . SER A 1 87 ? -35.743 1.353 49.615 1.00 62.28 87 SER A O 1
ATOM 668 N N . SER A 1 88 ? -33.615 0.644 49.384 1.00 60.97 88 SER A N 1
ATOM 669 C CA . SER A 1 88 ? -33.378 0.285 50.781 1.00 60.97 88 SER A CA 1
ATOM 670 C C . SER A 1 88 ? -33.450 1.486 51.730 1.00 60.97 88 SER A C 1
ATOM 672 O O . SER A 1 88 ? -34.052 1.357 52.787 1.00 60.97 88 SER A O 1
ATOM 674 N N . GLN A 1 89 ? -32.954 2.668 51.344 1.00 64.12 89 GLN A N 1
ATOM 675 C CA . GLN A 1 89 ? -33.036 3.875 52.180 1.00 64.12 89 GLN A CA 1
ATOM 676 C C . GLN A 1 89 ? -34.459 4.438 52.244 1.00 64.12 89 GLN A C 1
ATOM 678 O O . GLN A 1 89 ? -34.885 4.904 53.293 1.00 64.12 89 GLN A O 1
ATOM 683 N N . LEU A 1 90 ? -35.226 4.343 51.152 1.00 68.31 90 LEU A N 1
ATOM 684 C CA . LEU A 1 90 ? -36.639 4.744 51.142 1.00 68.31 90 LEU A CA 1
ATOM 685 C C . LEU A 1 90 ? -37.491 3.836 52.042 1.00 68.31 90 LEU A C 1
ATOM 687 O O . LEU A 1 90 ? -38.354 4.336 52.760 1.00 68.31 90 LEU A O 1
ATOM 691 N N . SER A 1 91 ? -37.231 2.524 52.052 1.00 65.12 91 SER A N 1
ATOM 692 C CA . SER A 1 91 ? -37.923 1.595 52.954 1.00 65.12 91 SER A CA 1
ATOM 693 C C . SER A 1 91 ? -37.484 1.737 54.412 1.00 65.12 91 SER A C 1
ATOM 695 O O . SER A 1 91 ? -38.321 1.653 55.305 1.00 65.12 91 SER A O 1
ATOM 697 N N . GLU A 1 92 ? -36.202 1.992 54.666 1.00 67.25 92 GLU A N 1
ATOM 698 C CA . GLU A 1 92 ? -35.651 2.126 56.020 1.00 67.25 92 GLU A CA 1
ATOM 699 C C . GLU A 1 92 ? -36.102 3.442 56.680 1.00 67.25 92 GLU A C 1
ATOM 701 O O . GLU A 1 92 ? -36.465 3.469 57.856 1.00 67.25 92 GLU A O 1
ATOM 706 N N . GLN A 1 93 ? -36.220 4.518 55.895 1.00 68.69 93 GLN A N 1
ATOM 707 C CA . GLN A 1 93 ? -36.739 5.809 56.350 1.00 68.69 93 GLN A CA 1
ATOM 708 C C . GLN A 1 93 ? -38.267 5.790 56.556 1.00 68.69 93 GLN A C 1
ATOM 710 O O . GLN A 1 93 ? -38.761 6.363 57.528 1.00 68.69 93 GLN A O 1
ATOM 715 N N . ALA A 1 94 ? -39.016 5.069 55.711 1.00 70.44 94 ALA A N 1
ATOM 716 C CA . ALA A 1 94 ? -40.455 4.859 55.900 1.00 70.44 94 ALA A CA 1
ATOM 717 C C . ALA A 1 94 ? -40.763 3.992 57.137 1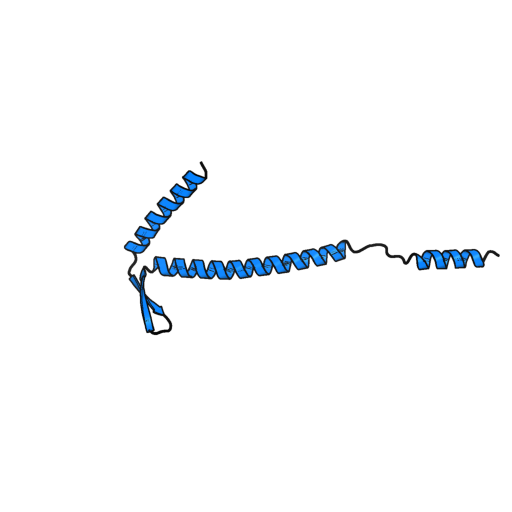.00 70.44 94 ALA A C 1
ATOM 719 O O . ALA A 1 94 ? -41.704 4.275 57.878 1.00 70.44 94 ALA A O 1
ATOM 720 N N . GLN A 1 95 ? -39.945 2.969 57.407 1.00 68.81 95 GLN A N 1
ATOM 721 C CA . GLN A 1 95 ? -40.079 2.134 58.606 1.00 68.81 95 GLN A CA 1
ATOM 722 C C . GLN A 1 95 ? -39.686 2.883 59.888 1.00 68.81 95 GLN A C 1
ATOM 724 O O . GLN A 1 95 ? -40.336 2.711 60.918 1.00 68.81 95 GLN A O 1
ATOM 729 N N . SER A 1 96 ? -38.674 3.755 59.830 1.00 67.62 96 SER A N 1
ATOM 730 C CA . SER A 1 96 ? -38.294 4.644 60.936 1.00 67.62 96 SER A CA 1
ATOM 731 C C . SER A 1 96 ? -39.403 5.644 61.294 1.00 67.62 96 SER A C 1
ATOM 733 O O . SER A 1 96 ? -39.668 5.844 62.479 1.00 67.62 96 SER A O 1
ATOM 735 N N . GLN A 1 97 ? -40.083 6.230 60.301 1.00 70.00 97 GLN A N 1
ATOM 736 C CA . GLN A 1 97 ? -41.193 7.159 60.544 1.00 70.00 97 GLN A CA 1
ATOM 737 C C . GLN A 1 97 ? -42.436 6.471 61.120 1.00 70.00 97 GLN A C 1
ATOM 739 O O . GLN A 1 97 ? -43.064 7.018 62.023 1.00 70.00 97 GLN A O 1
ATOM 744 N N . ALA A 1 98 ? -42.770 5.262 60.661 1.00 67.06 98 ALA A N 1
ATOM 745 C CA . ALA A 1 98 ? -43.922 4.517 61.174 1.00 67.06 98 ALA A CA 1
ATOM 746 C C . ALA A 1 98 ? -43.759 4.079 62.644 1.00 67.06 98 ALA A C 1
ATOM 748 O O . ALA A 1 98 ? -44.748 3.897 63.346 1.00 67.06 98 ALA A O 1
ATOM 749 N N . LYS A 1 99 ? -42.518 3.930 63.122 1.00 62.06 99 LYS A N 1
ATOM 750 C CA . LYS A 1 99 ? -42.211 3.459 64.481 1.00 62.06 99 LYS A CA 1
ATOM 751 C C . LYS A 1 99 ? -42.155 4.572 65.539 1.00 62.06 99 LYS A C 1
ATOM 753 O O . LYS A 1 99 ? -42.112 4.257 66.718 1.00 62.06 99 LYS A O 1
ATOM 758 N N . GLY A 1 100 ? -42.129 5.846 65.132 1.00 61.97 100 GLY A N 1
ATOM 759 C CA . GLY A 1 100 ? -42.112 7.005 66.040 1.00 61.97 100 GLY A CA 1
ATOM 760 C C . GLY A 1 100 ? -43.481 7.650 66.293 1.00 61.97 100 GLY A C 1
ATOM 761 O O . GLY A 1 100 ? -43.560 8.602 67.061 1.00 61.97 100 GLY A O 1
ATOM 762 N N . ALA A 1 101 ? -44.538 7.169 65.630 1.00 58.97 101 ALA A N 1
ATOM 763 C CA . ALA A 1 101 ? -45.908 7.684 65.745 1.00 58.97 101 ALA A CA 1
ATOM 764 C C . ALA A 1 101 ? -46.845 6.775 66.572 1.00 58.97 101 ALA A C 1
ATOM 766 O O . ALA A 1 101 ? -48.046 7.040 66.631 1.00 58.97 101 ALA A O 1
ATOM 767 N N . ALA A 1 102 ? -46.302 5.713 67.177 1.00 47.41 102 ALA A N 1
ATOM 768 C CA . ALA A 1 102 ? -46.976 4.794 68.095 1.00 47.41 102 ALA A CA 1
ATOM 769 C C . ALA A 1 102 ? -46.332 4.899 69.480 1.00 47.41 102 ALA A C 1
ATOM 771 O O . ALA A 1 102 ? -47.084 4.821 70.474 1.00 47.41 102 ALA A O 1
#

Sequence (102 aa):
MRIVIWLLRATIFVTLFGLAVKNSAPVDVRLYLDAAWQAPLSLVILASFAAGTLIGMTALVATLIKQRREIGRLRGQIHGKPGSRPSSQLSEQAQSQAKGAA

Secondary structure (DSSP, 8-state):
-HHHHHHHHHHHHHHHHHHHHHHSPEEEEE-TTS-EEEEEHHHHHHHHHHHHHHHHHHHHHHHHHHHHHHHHHHHHHHHS-S----HHHHHHHHHHHHTS--

Foldseek 3Di:
DVVVVVVVVVVVCCVVLVVQQVPADWDFDQDPVSDTDTGGPSVVVVVVVVVVVVVVVVVVVVVVVVVVVVVVVVVCVVVVDPDPPPVVVVVVVVVVVVVVVD

Radius of gyration: 33.41 Å; chains: 1; bounding box: 70×19×90 Å

pLDDT: mean 83.57, std 13.11, range [47.41, 97.69]